Protein AF-A0A392PLB9-F1 (afdb_monomer_lite)

Sequence (88 aa):
VLKMEKEVLNLLHFQLAVPTIKTFLRRFIVVAQSSFKVVYDELEFIANYLGELALIEYSFLQFRPSKIAASAVFLGRWTLDQSEHPWV

pLDDT: mean 90.96, std 9.6, range [54.25, 98.19]

Secondary structure (DSSP, 8-state):
-HHHHHHHHHHTTT------HHHHHHHHHHHHHHH--S-HHHHHHHHHHHHHHHHH-GGGTTS-HHHHHHHHHHHHHHHH--SS-TT-

Organism: NCBI:txid97028

Radius of gyration: 16.31 Å; chains: 1; bounding box: 30×18×52 Å

Foldseek 3Di:
DVVVVVVVCVVCVVPPPDDALVNQLVVVLVVVVVVDDDDSVQLSVQLVVQSVVLVVDPVNPPDDSNVSSNVSSLVSRCVRDVPDPSPD

InterPro domains:
  IPR004367 Cyclin, C-terminal domain [PF02984] (19-87)
  IPR036915 Cyclin-like superfamily [SSF47954] (18-87)
  IPR039361 Cyclin [PTHR10177] (1-82)

Structure (mmCIF, N/CA/C/O backbone):
data_AF-A0A392PLB9-F1
#
_entry.id   AF-A0A392PLB9-F1
#
loop_
_atom_site.group_PDB
_atom_site.id
_atom_site.type_symbol
_atom_site.label_atom_id
_atom_site.label_alt_id
_atom_site.label_comp_id
_atom_site.label_asym_id
_atom_site.label_entity_id
_atom_site.label_seq_id
_atom_site.pdbx_PDB_ins_code
_atom_site.Cartn_x
_atom_site.Cartn_y
_atom_site.Cartn_z
_atom_site.occupancy
_atom_site.B_iso_or_equiv
_atom_site.auth_seq_id
_atom_site.auth_comp_id
_atom_site.auth_asym_id
_atom_site.auth_atom_id
_atom_site.pdbx_PDB_model_num
ATOM 1 N N . VAL A 1 1 ? -9.721 7.711 25.806 1.00 92.25 1 VAL A N 1
ATOM 2 C CA . VAL A 1 1 ? -8.840 6.989 24.858 1.00 92.25 1 VAL A CA 1
ATOM 3 C C . VAL A 1 1 ? -8.790 5.497 25.186 1.00 92.25 1 VAL A C 1
ATOM 5 O O . VAL A 1 1 ? -9.402 4.746 24.443 1.00 92.25 1 VAL A O 1
ATOM 8 N N . LEU A 1 2 ? -8.262 5.081 26.347 1.00 97.44 2 LEU A N 1
ATOM 9 C CA . LEU A 1 2 ? -8.143 3.660 26.756 1.00 97.44 2 LEU A CA 1
ATOM 10 C C . LEU A 1 2 ? -9.425 2.811 26.626 1.00 97.44 2 LEU A C 1
ATOM 12 O O . LEU A 1 2 ? -9.369 1.647 26.238 1.00 97.44 2 LEU A O 1
ATOM 16 N N . LYS A 1 3 ? -10.599 3.383 26.939 1.00 98.06 3 LYS A N 1
ATOM 17 C CA . LYS A 1 3 ? -11.884 2.682 26.778 1.00 98.06 3 LYS A CA 1
ATOM 18 C C . LYS A 1 3 ? -12.149 2.302 25.312 1.00 98.06 3 LYS A C 1
ATOM 20 O O . LYS A 1 3 ? -12.462 1.148 25.044 1.00 98.06 3 LYS A O 1
ATOM 25 N N . MET A 1 4 ? -11.968 3.246 24.385 1.00 97.81 4 MET A N 1
ATOM 26 C CA . MET A 1 4 ? -12.181 3.009 22.952 1.00 97.81 4 MET A CA 1
ATOM 27 C C . MET A 1 4 ? -11.123 2.077 22.365 1.00 97.81 4 MET A C 1
ATOM 29 O O . MET A 1 4 ? -11.455 1.225 21.553 1.00 97.81 4 MET A O 1
ATOM 33 N N . GLU A 1 5 ? -9.864 2.187 22.801 1.00 97.94 5 GLU A N 1
ATOM 34 C CA . GLU A 1 5 ? -8.809 1.256 22.375 1.00 97.94 5 GLU A CA 1
ATOM 35 C C . GLU A 1 5 ? -9.186 -0.190 22.706 1.00 97.94 5 GLU A C 1
ATOM 37 O O . GLU A 1 5 ? -9.140 -1.059 21.838 1.00 97.94 5 GLU A O 1
ATOM 42 N N . LYS A 1 6 ? -9.645 -0.445 23.938 1.00 97.81 6 LYS A N 1
ATOM 43 C CA . LYS A 1 6 ? -10.099 -1.776 24.354 1.00 97.81 6 LYS A CA 1
ATOM 44 C C . LYS A 1 6 ? -11.305 -2.258 23.541 1.00 97.81 6 LYS A C 1
ATOM 46 O O . LYS A 1 6 ? -11.355 -3.429 23.175 1.00 97.81 6 LYS A O 1
ATOM 51 N N . GLU A 1 7 ? -12.265 -1.379 23.262 1.00 98.19 7 GLU A N 1
ATOM 52 C CA . GLU A 1 7 ? -13.438 -1.705 22.440 1.00 98.19 7 GLU A CA 1
ATOM 53 C C . GLU A 1 7 ? -13.036 -2.092 21.009 1.00 98.19 7 GLU A C 1
ATOM 55 O O . GLU A 1 7 ? -13.449 -3.147 20.531 1.00 98.19 7 GLU A O 1
ATOM 60 N N . VAL A 1 8 ? -12.163 -1.315 20.360 1.00 97.50 8 VAL A N 1
ATOM 61 C CA . VAL A 1 8 ? -11.667 -1.594 19.000 1.00 97.50 8 VAL A CA 1
ATOM 62 C C . VAL A 1 8 ? -10.861 -2.894 18.948 1.00 97.50 8 VAL A C 1
ATOM 64 O O . VAL A 1 8 ? -11.084 -3.715 18.060 1.00 97.50 8 VAL A O 1
ATOM 67 N N . LEU A 1 9 ? -9.964 -3.129 19.911 1.00 97.62 9 LEU A N 1
ATOM 68 C CA . LEU A 1 9 ? -9.173 -4.366 19.976 1.00 97.62 9 LEU A CA 1
ATOM 69 C C . LEU A 1 9 ? -10.055 -5.611 20.113 1.00 97.62 9 LEU A C 1
ATOM 71 O O . LEU A 1 9 ? -9.820 -6.613 19.434 1.00 97.62 9 LEU A O 1
ATOM 75 N N . ASN A 1 10 ? -11.086 -5.532 20.957 1.00 97.69 10 ASN A N 1
ATOM 76 C CA . ASN A 1 10 ? -12.049 -6.614 21.133 1.00 97.69 10 ASN A CA 1
ATOM 77 C C . ASN A 1 10 ? -12.871 -6.858 19.859 1.00 97.69 10 ASN A C 1
ATOM 79 O O . ASN A 1 10 ? -13.055 -8.014 19.484 1.00 97.69 10 ASN A O 1
ATOM 83 N N . LEU A 1 11 ? -13.328 -5.793 19.185 1.00 97.75 11 LEU A N 1
ATOM 84 C CA . LEU A 1 11 ? -14.065 -5.880 17.916 1.00 97.75 11 LEU A CA 1
ATOM 85 C C . LEU A 1 11 ? -13.239 -6.535 16.803 1.00 97.75 11 LEU A C 1
ATOM 87 O O . LEU A 1 11 ? -13.772 -7.306 16.015 1.00 97.75 11 LEU A O 1
ATOM 91 N N . LEU A 1 12 ? -11.936 -6.253 16.753 1.00 96.44 12 LEU A N 1
ATOM 92 C CA . LEU A 1 12 ? -11.008 -6.859 15.794 1.00 96.44 12 LEU A CA 1
ATOM 93 C C . LEU A 1 12 ? -10.538 -8.259 16.211 1.00 96.44 12 LEU A C 1
ATOM 95 O O . LEU A 1 12 ? -9.707 -8.844 15.521 1.00 96.44 12 LEU A O 1
ATOM 99 N N . HIS A 1 13 ? -10.990 -8.787 17.354 1.00 96.75 13 HIS A N 1
ATOM 100 C CA . HIS A 1 13 ? -10.498 -10.046 17.923 1.00 96.75 13 HIS A CA 1
ATOM 101 C C . HIS A 1 13 ? -8.963 -10.100 18.024 1.00 96.75 13 HIS A C 1
ATOM 103 O O . HIS A 1 13 ? -8.354 -11.148 17.819 1.00 96.75 13 HIS A O 1
ATOM 109 N N . PHE A 1 14 ? -8.328 -8.954 18.300 1.00 95.56 14 PHE A N 1
ATOM 110 C CA . PHE A 1 14 ? -6.869 -8.795 18.320 1.00 95.56 14 PHE A CA 1
ATOM 111 C C . PHE A 1 14 ? -6.153 -9.180 17.002 1.00 95.56 14 PHE A C 1
ATOM 113 O O . PHE A 1 14 ? -4.934 -9.361 16.982 1.00 95.56 14 PHE A O 1
ATOM 120 N N . GLN A 1 15 ? -6.865 -9.245 15.870 1.00 95.94 15 GLN A N 1
ATOM 121 C CA . GLN A 1 15 ? -6.301 -9.503 14.540 1.00 95.94 15 GLN A CA 1
ATOM 122 C C . GLN A 1 15 ? -5.720 -8.221 13.919 1.00 95.94 15 GLN A C 1
ATOM 124 O O . GLN A 1 15 ? -6.259 -7.660 12.970 1.00 95.94 15 GLN A O 1
ATOM 129 N N . LEU A 1 16 ? -4.601 -7.741 14.465 1.00 92.94 16 LEU A N 1
ATOM 130 C CA . LEU A 1 16 ? -3.973 -6.475 14.046 1.00 92.94 16 LEU A CA 1
ATOM 131 C C . LEU A 1 16 ? -2.981 -6.621 12.882 1.00 92.94 16 LEU A C 1
ATOM 133 O O . LEU A 1 16 ? -2.654 -5.645 12.212 1.00 92.94 16 LEU A O 1
ATOM 137 N N . ALA A 1 17 ? -2.487 -7.834 12.636 1.00 91.81 17 ALA A N 1
ATOM 138 C CA . ALA A 1 17 ? -1.436 -8.111 11.657 1.00 91.81 17 ALA A CA 1
ATOM 139 C C . ALA A 1 17 ? -2.005 -8.450 10.267 1.00 91.81 17 ALA A C 1
ATOM 141 O O . ALA A 1 17 ? -1.734 -9.514 9.710 1.00 91.81 17 ALA A O 1
ATOM 142 N N . VAL A 1 18 ? -2.818 -7.552 9.705 1.00 91.69 18 VAL A N 1
ATOM 143 C CA . VAL A 1 18 ? -3.394 -7.715 8.361 1.00 91.69 18 VAL A CA 1
ATOM 144 C C . VAL A 1 18 ? -2.485 -7.031 7.331 1.00 91.69 18 VAL A C 1
ATOM 146 O O . VAL A 1 18 ? -2.039 -5.907 7.567 1.00 91.69 18 VAL A O 1
ATOM 149 N N . PRO A 1 19 ? -2.174 -7.671 6.188 1.00 93.44 19 PRO A N 1
ATOM 150 C CA . PRO A 1 19 ? -1.328 -7.056 5.173 1.00 93.44 19 PRO A CA 1
ATOM 151 C C . PRO A 1 19 ? -1.995 -5.812 4.575 1.00 93.44 19 PRO A C 1
ATOM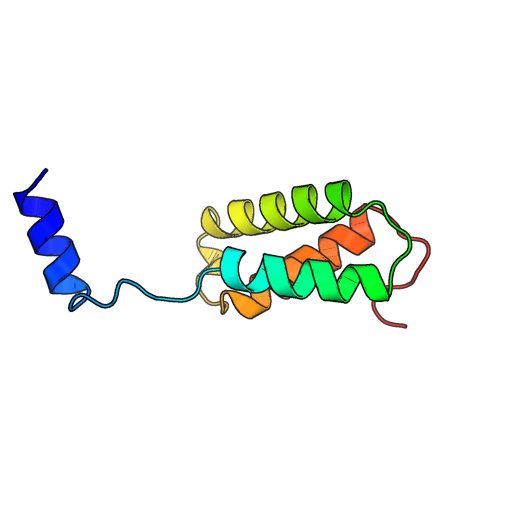 153 O O . PRO A 1 19 ? -3.158 -5.848 4.174 1.00 93.44 19 PRO A O 1
ATOM 156 N N . THR A 1 20 ? -1.235 -4.725 4.461 1.00 94.75 20 THR A N 1
ATOM 157 C CA . THR A 1 20 ? -1.693 -3.458 3.877 1.00 94.75 20 THR A CA 1
ATOM 158 C C . THR A 1 20 ? -1.129 -3.274 2.471 1.00 94.75 20 THR A C 1
ATOM 160 O O . THR A 1 20 ? -0.286 -4.048 2.010 1.00 94.75 20 THR A O 1
ATOM 163 N N . ILE A 1 21 ? -1.572 -2.225 1.771 1.00 97.25 21 ILE A N 1
ATOM 164 C CA . ILE A 1 21 ? -1.067 -1.876 0.433 1.00 97.25 21 ILE A CA 1
ATOM 165 C C . ILE A 1 21 ? 0.461 -1.714 0.490 1.00 97.25 21 ILE A C 1
ATOM 167 O O . ILE A 1 21 ? 1.184 -2.265 -0.342 1.00 97.25 21 ILE A O 1
ATOM 171 N N . LYS A 1 22 ? 0.963 -1.064 1.548 1.00 95.44 22 LYS A N 1
ATOM 172 C CA . LYS A 1 22 ? 2.391 -0.824 1.781 1.00 95.44 22 LYS A CA 1
ATOM 173 C C . LYS A 1 22 ? 3.211 -2.114 1.906 1.00 95.44 22 LYS A C 1
ATOM 175 O O . LYS A 1 22 ? 4.346 -2.161 1.433 1.00 95.44 22 LYS A O 1
ATOM 180 N N . THR A 1 23 ? 2.637 -3.184 2.468 1.00 95.31 23 THR A N 1
ATOM 181 C CA . THR A 1 23 ? 3.290 -4.505 2.543 1.00 95.31 23 THR A CA 1
ATOM 182 C C . THR A 1 23 ? 3.617 -5.056 1.153 1.00 95.31 23 THR A C 1
ATOM 184 O O . THR A 1 23 ? 4.695 -5.614 0.944 1.00 95.31 23 THR A O 1
ATOM 187 N N . PHE A 1 24 ? 2.698 -4.895 0.199 1.00 97.56 24 PHE A N 1
ATOM 188 C CA . PHE A 1 24 ? 2.869 -5.383 -1.169 1.00 97.56 24 PHE A CA 1
ATOM 189 C C . PHE A 1 24 ? 3.694 -4.426 -2.032 1.00 97.56 24 PHE A C 1
ATOM 191 O O . PHE A 1 24 ? 4.547 -4.897 -2.783 1.00 97.56 24 PHE A O 1
ATOM 198 N N . LEU A 1 25 ? 3.510 -3.108 -1.876 1.00 96.12 25 LEU A N 1
ATOM 199 C CA . LEU A 1 25 ? 4.252 -2.081 -2.619 1.00 96.12 25 LEU A CA 1
ATOM 200 C C . LEU A 1 25 ? 5.760 -2.300 -2.543 1.00 96.12 25 LEU A C 1
ATOM 202 O O . LEU A 1 25 ? 6.411 -2.387 -3.580 1.00 96.12 25 LEU A O 1
ATOM 206 N N . ARG A 1 26 ? 6.303 -2.500 -1.335 1.00 92.50 26 ARG A N 1
ATOM 207 C CA . ARG A 1 26 ? 7.743 -2.729 -1.142 1.00 92.50 26 ARG A CA 1
ATOM 208 C C . ARG A 1 26 ? 8.275 -3.882 -1.996 1.00 92.50 26 ARG A C 1
ATOM 210 O O . ARG A 1 26 ? 9.374 -3.797 -2.525 1.00 92.50 26 ARG A O 1
ATOM 217 N N . ARG A 1 27 ? 7.511 -4.971 -2.127 1.00 93.88 27 ARG A N 1
ATOM 218 C CA . ARG A 1 27 ? 7.922 -6.136 -2.926 1.00 93.88 27 ARG A CA 1
ATOM 219 C C . ARG A 1 27 ? 7.769 -5.875 -4.422 1.00 93.88 27 ARG A C 1
ATOM 221 O O . ARG A 1 27 ? 8.641 -6.254 -5.193 1.00 93.88 27 ARG A O 1
ATOM 228 N N . PHE A 1 28 ? 6.675 -5.241 -4.831 1.00 95.12 28 PHE A N 1
ATOM 229 C CA . PHE A 1 28 ? 6.388 -4.998 -6.244 1.00 95.12 28 PHE A CA 1
ATOM 230 C C . PHE A 1 28 ? 7.287 -3.933 -6.865 1.00 95.12 28 PHE A C 1
ATOM 232 O O . PHE A 1 28 ? 7.658 -4.087 -8.020 1.00 95.12 28 PHE A O 1
ATOM 239 N N . ILE A 1 29 ? 7.692 -2.913 -6.107 1.00 92.88 29 ILE A N 1
ATOM 240 C CA . ILE A 1 29 ? 8.653 -1.896 -6.553 1.00 92.88 29 ILE A CA 1
ATOM 241 C C . ILE A 1 29 ? 10.005 -2.543 -6.887 1.00 92.88 29 ILE A C 1
ATOM 243 O O . ILE A 1 29 ? 10.520 -2.340 -7.983 1.00 92.88 29 ILE A O 1
ATOM 247 N N . VAL A 1 30 ? 10.519 -3.405 -6.000 1.00 90.56 30 VAL A N 1
ATOM 248 C CA . VAL A 1 30 ? 11.782 -4.137 -6.221 1.00 90.56 30 VAL A CA 1
ATOM 249 C C . VAL A 1 30 ? 11.725 -4.988 -7.493 1.00 90.56 30 VAL A C 1
ATOM 251 O O . VAL A 1 30 ? 12.671 -5.008 -8.277 1.00 90.56 30 VAL A O 1
ATOM 254 N N . VAL A 1 31 ? 10.606 -5.680 -7.724 1.00 89.56 31 VAL A N 1
ATOM 255 C CA . VAL A 1 31 ? 10.409 -6.485 -8.941 1.00 89.56 31 VAL A CA 1
ATOM 256 C C . VAL A 1 31 ? 10.247 -5.603 -10.180 1.00 89.56 31 VAL A C 1
ATOM 258 O O . VAL A 1 31 ? 10.753 -5.939 -11.242 1.00 89.56 31 VAL A O 1
ATOM 261 N N . ALA A 1 32 ? 9.563 -4.467 -10.075 1.00 87.25 32 ALA A N 1
ATOM 262 C CA . ALA A 1 32 ? 9.384 -3.560 -11.202 1.00 87.25 32 ALA A CA 1
ATOM 263 C C . ALA A 1 32 ? 10.723 -2.991 -11.693 1.00 87.25 32 ALA A C 1
ATOM 265 O O . ALA A 1 32 ? 10.942 -2.884 -12.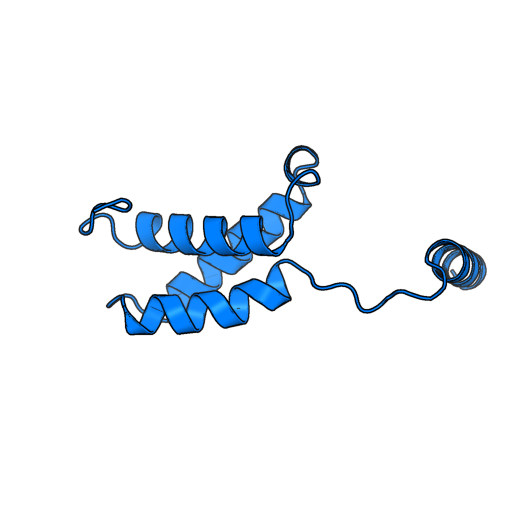898 1.00 87.25 32 ALA A O 1
ATOM 266 N N . GLN A 1 33 ? 11.642 -2.697 -10.778 1.00 79.56 33 GLN A N 1
ATOM 267 C CA . GLN A 1 33 ? 12.952 -2.122 -11.093 1.00 79.56 33 GLN A CA 1
ATOM 268 C C . GLN A 1 33 ? 13.898 -3.085 -11.794 1.00 79.56 33 GLN A C 1
ATOM 270 O O . GLN A 1 33 ? 14.685 -2.652 -12.627 1.00 79.56 33 GLN A O 1
ATOM 275 N N . SER A 1 34 ? 13.816 -4.391 -11.523 1.00 80.19 34 SER A N 1
ATOM 276 C CA . SER A 1 34 ? 14.630 -5.354 -12.276 1.00 80.19 34 SER A CA 1
ATOM 277 C C . SER A 1 34 ? 14.272 -5.382 -13.766 1.00 80.19 34 SER A C 1
ATOM 279 O O . SER A 1 34 ? 15.090 -5.802 -14.580 1.00 80.19 34 SER A O 1
ATOM 281 N N . SER A 1 35 ? 13.075 -4.906 -14.126 1.00 74.38 35 SER A N 1
ATOM 282 C CA . SER A 1 35 ? 12.580 -4.841 -15.503 1.00 74.38 35 SER A CA 1
ATOM 283 C C . SER A 1 35 ? 12.610 -3.446 -16.135 1.00 74.38 35 SER A C 1
ATOM 285 O O . SER A 1 35 ? 12.342 -3.335 -17.324 1.00 74.38 35 SER A O 1
ATOM 287 N N . PHE A 1 36 ? 12.903 -2.383 -15.377 1.00 69.00 36 PHE A N 1
ATOM 288 C CA . PHE A 1 36 ? 12.620 -1.008 -15.799 1.00 69.00 36 PHE A CA 1
ATOM 289 C C . PHE A 1 36 ? 13.755 -0.050 -15.434 1.00 69.00 36 PHE A C 1
ATOM 291 O O . PHE A 1 36 ? 14.258 -0.072 -14.316 1.00 69.00 36 PHE A O 1
ATOM 298 N N . LYS A 1 37 ? 14.154 0.813 -16.375 1.00 70.44 37 LYS A N 1
ATOM 299 C CA . LYS A 1 37 ? 15.340 1.686 -16.249 1.00 70.44 37 LYS A CA 1
ATOM 300 C C . LYS A 1 37 ? 15.128 2.968 -15.428 1.00 70.44 37 LYS A C 1
ATOM 302 O O . LYS A 1 37 ? 16.057 3.767 -15.329 1.00 70.44 37 LYS A O 1
ATOM 307 N N . VAL A 1 38 ? 13.940 3.194 -14.871 1.00 66.56 38 VAL A N 1
ATOM 308 C CA . VAL A 1 38 ? 13.629 4.414 -14.104 1.00 66.56 38 VAL A CA 1
ATOM 309 C C . VAL A 1 38 ? 14.314 4.413 -12.734 1.00 66.56 38 VAL A C 1
ATOM 311 O O . VAL A 1 38 ? 14.566 3.362 -12.142 1.00 66.56 38 VAL A O 1
ATOM 314 N N . VAL A 1 39 ? 14.616 5.614 -12.230 1.00 74.31 39 VAL A N 1
ATOM 315 C CA . VAL A 1 39 ? 15.232 5.839 -10.918 1.00 74.31 39 VAL A CA 1
ATOM 316 C C . VAL A 1 39 ? 14.343 5.249 -9.816 1.00 74.31 39 VAL A C 1
ATOM 318 O O . VAL A 1 39 ? 13.161 5.577 -9.709 1.00 74.31 39 VAL A O 1
ATOM 321 N N . TYR A 1 40 ? 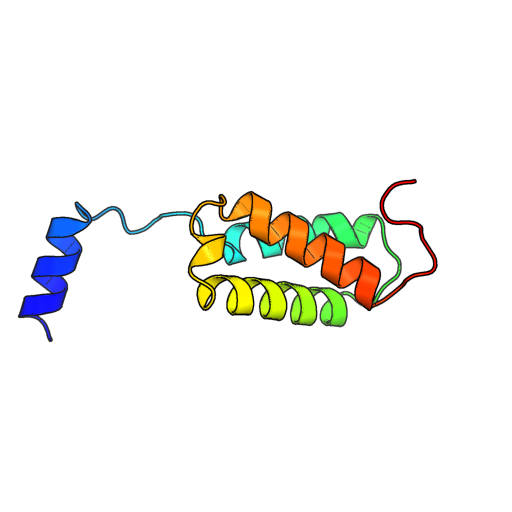14.931 4.371 -8.994 1.00 76.75 40 TYR A N 1
ATOM 322 C CA . TYR A 1 40 ? 14.269 3.623 -7.914 1.00 76.75 40 TYR A CA 1
ATOM 323 C C . TYR A 1 40 ? 13.347 4.511 -7.060 1.00 76.75 40 TYR A C 1
ATOM 325 O O . TYR A 1 40 ? 12.190 4.157 -6.817 1.00 76.75 40 TYR A O 1
ATOM 333 N N . ASP A 1 41 ? 13.863 5.673 -6.652 1.00 85.88 41 ASP A N 1
ATOM 334 C CA . ASP A 1 41 ? 13.216 6.566 -5.693 1.00 85.88 41 ASP A CA 1
ATOM 335 C C . ASP A 1 41 ? 11.924 7.182 -6.245 1.00 85.88 41 ASP A C 1
ATOM 337 O O . ASP A 1 41 ? 10.916 7.246 -5.543 1.00 85.88 41 ASP A O 1
ATOM 341 N N . GLU A 1 42 ? 11.905 7.574 -7.521 1.00 91.12 42 GLU A N 1
ATOM 342 C CA . GLU A 1 42 ? 10.737 8.209 -8.146 1.00 91.12 42 GLU A CA 1
ATOM 343 C C . GLU A 1 42 ? 9.548 7.247 -8.213 1.00 91.12 42 GLU A C 1
ATOM 345 O O . GLU A 1 42 ? 8.426 7.608 -7.840 1.00 91.12 42 GLU A O 1
ATOM 350 N N . LEU A 1 43 ? 9.805 5.998 -8.625 1.00 92.25 43 LEU A N 1
ATOM 351 C CA . LEU A 1 43 ? 8.784 4.953 -8.674 1.00 92.25 43 LEU A CA 1
ATOM 352 C C . LEU A 1 43 ? 8.266 4.618 -7.273 1.00 92.25 43 LEU A C 1
ATOM 354 O O . LEU A 1 43 ? 7.062 4.420 -7.094 1.00 92.25 43 LEU A O 1
ATOM 358 N N . GLU A 1 44 ? 9.151 4.565 -6.275 1.00 94.19 44 GLU A N 1
ATOM 359 C CA . GLU A 1 44 ? 8.738 4.330 -4.896 1.00 94.19 44 GLU A CA 1
ATOM 360 C C . GLU A 1 44 ? 7.833 5.455 -4.381 1.00 94.19 44 GLU A C 1
ATOM 362 O O . GLU A 1 44 ? 6.768 5.168 -3.822 1.00 94.19 44 GLU A O 1
ATOM 367 N N . PHE A 1 45 ? 8.199 6.721 -4.592 1.00 95.38 45 PHE A N 1
ATOM 368 C CA . PHE A 1 45 ? 7.402 7.850 -4.117 1.00 95.38 45 PHE A CA 1
ATOM 369 C C . PHE A 1 45 ? 6.021 7.897 -4.766 1.00 95.38 45 PHE A C 1
ATOM 371 O O . PHE A 1 45 ? 5.020 7.975 -4.048 1.00 95.38 45 PHE A O 1
ATOM 378 N N . ILE A 1 46 ? 5.938 7.789 -6.096 1.00 95.75 46 ILE A N 1
ATOM 379 C CA . ILE A 1 46 ? 4.647 7.866 -6.788 1.00 95.75 46 ILE A CA 1
ATOM 380 C C . ILE A 1 46 ? 3.752 6.667 -6.456 1.00 95.75 46 ILE A C 1
ATOM 382 O O . ILE A 1 46 ? 2.558 6.841 -6.215 1.00 95.75 46 ILE A O 1
ATOM 386 N N . ALA A 1 47 ? 4.307 5.455 -6.362 1.00 96.31 47 ALA A N 1
ATOM 387 C CA . ALA A 1 47 ? 3.519 4.267 -6.048 1.00 96.31 47 ALA A CA 1
ATOM 388 C C . ALA A 1 47 ? 3.015 4.281 -4.594 1.00 96.31 47 ALA A C 1
ATOM 390 O O . ALA A 1 47 ? 1.874 3.888 -4.343 1.00 96.31 47 ALA A O 1
ATOM 391 N N . ASN A 1 48 ? 3.818 4.772 -3.638 1.00 96.69 48 ASN A N 1
ATOM 392 C CA . ASN A 1 48 ? 3.341 5.011 -2.272 1.00 96.69 48 ASN A CA 1
ATOM 393 C C . ASN A 1 48 ? 2.247 6.084 -2.252 1.00 96.69 48 ASN A C 1
ATOM 395 O O . ASN A 1 48 ? 1.207 5.854 -1.644 1.00 96.69 48 ASN A O 1
ATOM 399 N N . TYR A 1 49 ? 2.437 7.208 -2.949 1.00 97.31 49 TYR A N 1
ATOM 400 C CA . TYR A 1 49 ? 1.438 8.277 -3.021 1.00 97.31 49 TYR A CA 1
ATOM 401 C C . TYR A 1 49 ? 0.091 7.779 -3.569 1.00 97.31 49 TYR A C 1
ATOM 403 O O . TYR A 1 49 ? -0.945 7.996 -2.945 1.00 97.31 49 TYR A O 1
ATOM 411 N N . LEU A 1 50 ? 0.101 7.046 -4.687 1.00 97.62 50 LEU A N 1
ATOM 412 C CA . LEU A 1 50 ? -1.108 6.456 -5.271 1.00 97.62 50 LEU A CA 1
ATOM 413 C C . LEU A 1 50 ? -1.758 5.421 -4.339 1.00 97.62 50 LEU A C 1
ATOM 415 O O . LEU A 1 50 ? -2.983 5.347 -4.254 1.00 97.62 50 LEU A O 1
ATOM 419 N N . GLY A 1 51 ? -0.949 4.629 -3.628 1.00 97.19 51 GLY A N 1
ATOM 420 C CA . GLY A 1 51 ? -1.433 3.664 -2.642 1.00 97.19 51 GLY A CA 1
ATOM 421 C C . GLY A 1 51 ? -2.130 4.319 -1.446 1.00 97.19 51 GLY A C 1
ATOM 422 O O . GLY A 1 51 ? -3.169 3.828 -1.013 1.00 97.19 51 GLY A O 1
ATOM 423 N N . GLU A 1 52 ? -1.590 5.430 -0.940 1.00 96.75 52 GLU A N 1
ATOM 424 C CA . GLU A 1 52 ? -2.200 6.222 0.138 1.00 96.75 52 GLU A CA 1
ATOM 425 C C . GLU A 1 52 ? -3.472 6.935 -0.344 1.00 96.75 52 GLU A C 1
ATOM 427 O O . GLU A 1 52 ? -4.489 6.919 0.346 1.00 96.75 52 GLU A O 1
ATOM 432 N N . LEU A 1 53 ? -3.468 7.487 -1.564 1.00 97.06 53 LEU A N 1
ATOM 433 C CA . LEU A 1 53 ? -4.653 8.116 -2.156 1.00 97.06 53 LEU A CA 1
ATOM 434 C C . LEU A 1 53 ? -5.822 7.123 -2.265 1.00 97.06 53 LEU A C 1
ATOM 436 O O . LEU A 1 53 ? -6.964 7.469 -1.967 1.00 97.06 53 LEU A O 1
ATOM 440 N N . ALA A 1 54 ? -5.535 5.864 -2.605 1.00 96.81 54 ALA A N 1
ATOM 441 C CA . ALA A 1 54 ? -6.540 4.806 -2.660 1.00 96.81 54 ALA A CA 1
ATOM 442 C C . ALA A 1 54 ? -7.160 4.461 -1.290 1.00 96.81 54 ALA A C 1
ATOM 444 O O . ALA A 1 54 ? -8.261 3.922 -1.258 1.00 96.81 54 ALA A O 1
ATOM 445 N N . LEU A 1 55 ? -6.503 4.757 -0.159 1.00 94.25 55 LEU A N 1
ATOM 446 C CA . LEU A 1 55 ? -7.086 4.551 1.178 1.00 94.25 55 LEU A CA 1
ATOM 447 C C . LEU A 1 55 ? -8.130 5.612 1.534 1.00 94.25 55 LEU A C 1
ATOM 449 O O . LEU A 1 55 ? -9.031 5.341 2.327 1.00 94.25 55 LEU A O 1
ATOM 453 N N . ILE A 1 56 ? -8.004 6.808 0.958 1.00 96.19 56 ILE A N 1
ATOM 454 C CA . ILE A 1 56 ? -8.948 7.912 1.160 1.00 96.19 56 ILE A CA 1
ATOM 455 C C . ILE A 1 56 ? -10.247 7.633 0.390 1.00 96.19 56 ILE A C 1
ATOM 457 O O . ILE A 1 56 ? -11.338 7.976 0.846 1.00 96.19 56 ILE A O 1
ATOM 461 N N . GLU A 1 57 ? -10.139 6.963 -0.757 1.00 96.12 57 GLU A N 1
ATOM 462 C CA . GLU A 1 57 ? -11.263 6.668 -1.638 1.00 96.12 57 GLU A CA 1
ATOM 463 C C . GLU A 1 57 ? -12.015 5.394 -1.233 1.00 96.12 57 GLU A C 1
ATOM 465 O O . GLU A 1 57 ? -11.576 4.267 -1.473 1.00 96.12 57 GLU A O 1
ATOM 470 N N . TYR A 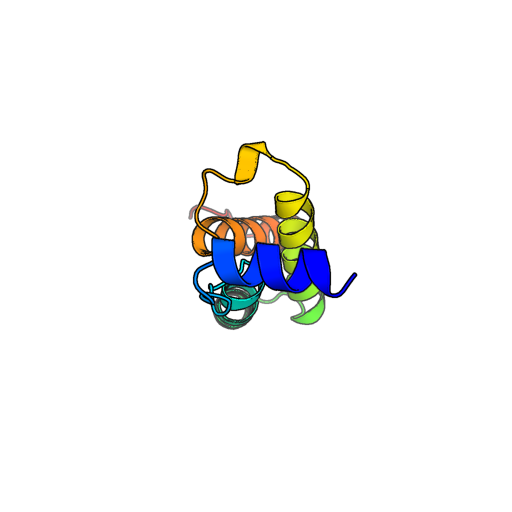1 58 ? -13.225 5.557 -0.690 1.00 95.62 58 TYR A N 1
ATOM 471 C CA . TYR A 1 58 ? -14.055 4.436 -0.222 1.00 95.62 58 TYR A CA 1
ATOM 472 C C . TYR A 1 58 ? -14.344 3.387 -1.312 1.00 95.62 58 TYR A C 1
ATOM 474 O O . TYR A 1 58 ? -14.468 2.194 -1.030 1.00 95.62 58 TYR A O 1
ATOM 482 N N . SER A 1 59 ? -14.401 3.813 -2.577 1.00 96.56 59 SER A N 1
ATOM 483 C CA . SER A 1 59 ? -14.619 2.935 -3.735 1.00 96.56 59 SER A CA 1
ATOM 484 C C . SER A 1 59 ? -13.538 1.857 -3.907 1.00 96.56 59 SER A C 1
ATOM 486 O O . SER A 1 59 ? -13.793 0.832 -4.548 1.00 96.56 59 SER A O 1
ATOM 488 N N . PHE A 1 60 ? -12.355 2.040 -3.310 1.00 95.69 60 PHE A N 1
ATOM 489 C CA . PHE A 1 60 ? -11.256 1.080 -3.368 1.00 95.69 60 PHE A CA 1
ATOM 490 C C . PHE A 1 60 ? -11.318 -0.004 -2.287 1.00 95.69 60 PHE A C 1
ATOM 492 O O . PHE A 1 60 ? -10.619 -1.010 -2.416 1.00 95.69 60 PHE A O 1
ATOM 499 N N . LEU A 1 61 ? -12.196 0.122 -1.283 1.00 93.69 61 LEU A N 1
ATOM 500 C CA . LEU A 1 61 ? -12.332 -0.851 -0.188 1.00 93.69 61 LEU A CA 1
ATOM 501 C C . LEU A 1 61 ? -12.703 -2.263 -0.681 1.00 93.69 61 LEU A C 1
ATOM 503 O O . LEU A 1 61 ? -12.361 -3.262 -0.053 1.00 93.69 61 LEU A O 1
ATOM 507 N N . GLN A 1 62 ? -13.367 -2.357 -1.836 1.00 95.50 62 GLN A N 1
ATOM 508 C CA . GLN A 1 62 ? -13.718 -3.629 -2.478 1.00 95.50 62 GLN A CA 1
ATOM 509 C C . GLN A 1 62 ? -12.508 -4.400 -3.039 1.00 95.50 62 GLN A C 1
ATOM 511 O O . GLN A 1 62 ? -12.624 -5.581 -3.375 1.00 95.50 62 GLN A O 1
ATOM 516 N N . PHE A 1 63 ? -11.348 -3.753 -3.189 1.00 96.81 63 PHE A N 1
ATOM 517 C CA . PHE A 1 63 ? -10.159 -4.367 -3.768 1.00 96.81 63 PHE A CA 1
ATOM 518 C C . PHE A 1 63 ? -9.188 -4.843 -2.694 1.00 96.81 63 PHE A C 1
ATOM 520 O O . PHE A 1 63 ? -8.989 -4.225 -1.654 1.00 96.81 63 PHE A O 1
ATOM 527 N N . ARG A 1 64 ? -8.511 -5.957 -2.984 1.00 96.81 64 ARG A N 1
ATOM 528 C CA . ARG A 1 64 ? -7.453 -6.460 -2.105 1.00 96.81 64 ARG A CA 1
ATOM 529 C C . ARG A 1 64 ? -6.263 -5.492 -2.094 1.00 96.81 64 ARG A C 1
ATOM 531 O O . ARG A 1 64 ? -5.892 -5.010 -3.168 1.00 96.81 64 ARG A O 1
ATOM 538 N N . PRO A 1 65 ? -5.572 -5.321 -0.951 1.00 97.06 65 PRO A N 1
ATOM 539 C CA . PRO A 1 65 ? -4.392 -4.460 -0.860 1.00 97.06 65 PRO A CA 1
ATOM 540 C C . PRO A 1 65 ? -3.299 -4.786 -1.888 1.00 97.06 65 PRO A C 1
ATOM 542 O O . PRO A 1 65 ? -2.662 -3.883 -2.423 1.00 97.06 65 PRO A O 1
ATOM 545 N N . SER A 1 66 ? -3.121 -6.069 -2.228 1.00 97.56 66 SER A N 1
ATOM 546 C CA . SER A 1 66 ? -2.187 -6.504 -3.274 1.00 97.56 66 SER A CA 1
ATOM 547 C C . SER A 1 66 ? -2.572 -6.012 -4.668 1.00 97.56 66 SER A C 1
ATOM 549 O O . SER A 1 66 ? -1.704 -5.615 -5.437 1.00 97.56 66 SER A O 1
ATOM 551 N N . LYS A 1 67 ? -3.866 -5.996 -5.003 1.00 97.56 67 LYS A N 1
ATOM 552 C CA . LYS A 1 67 ? -4.343 -5.501 -6.298 1.00 97.56 67 LYS A CA 1
ATOM 553 C C . LYS A 1 67 ? -4.080 -4.003 -6.424 1.00 97.56 67 LYS A C 1
ATOM 555 O O . LYS A 1 67 ? -3.560 -3.570 -7.443 1.00 97.56 67 LYS A O 1
ATOM 560 N N . ILE A 1 68 ? -4.374 -3.242 -5.370 1.00 98.00 68 ILE A N 1
ATOM 561 C CA . ILE A 1 68 ? -4.132 -1.795 -5.342 1.00 98.00 68 ILE A CA 1
ATOM 562 C C . ILE A 1 68 ? -2.632 -1.501 -5.463 1.00 98.00 68 ILE A C 1
ATOM 564 O O . ILE A 1 68 ? -2.242 -0.673 -6.278 1.00 98.00 68 ILE A O 1
ATOM 568 N N . ALA A 1 69 ? -1.783 -2.226 -4.728 1.00 97.94 69 ALA A N 1
ATOM 569 C CA . ALA A 1 69 ? -0.333 -2.066 -4.816 1.00 97.94 69 ALA A CA 1
ATOM 570 C C . ALA A 1 69 ? 0.208 -2.345 -6.228 1.00 97.94 69 ALA A C 1
ATOM 572 O O . ALA A 1 69 ? 1.021 -1.577 -6.734 1.00 97.94 69 ALA A O 1
ATOM 573 N N . ALA A 1 70 ? -0.249 -3.420 -6.880 1.00 96.62 70 ALA A N 1
ATOM 574 C CA . ALA A 1 70 ? 0.160 -3.741 -8.247 1.00 96.62 70 ALA A CA 1
ATOM 575 C C . ALA A 1 70 ? -0.286 -2.654 -9.239 1.00 96.62 70 ALA A C 1
ATOM 577 O O . ALA A 1 70 ? 0.518 -2.203 -10.052 1.00 96.62 70 ALA A O 1
ATOM 578 N N . SER A 1 71 ? -1.533 -2.181 -9.126 1.00 96.50 71 SER A N 1
ATOM 579 C CA . SER A 1 71 ? -2.048 -1.076 -9.941 1.00 96.50 71 SER A CA 1
ATOM 580 C C . SER A 1 71 ? -1.270 0.223 -9.725 1.00 96.50 71 SER A C 1
ATOM 582 O O . SER A 1 71 ? -0.987 0.922 -10.691 1.00 96.50 71 SER A O 1
ATOM 584 N N . ALA A 1 72 ? -0.895 0.541 -8.484 1.00 96.88 72 ALA A N 1
ATOM 585 C CA . ALA A 1 72 ? -0.117 1.735 -8.161 1.00 96.88 72 ALA A CA 1
ATOM 586 C C . ALA A 1 72 ? 1.294 1.683 -8.763 1.00 96.88 72 ALA A C 1
ATOM 588 O O . ALA A 1 72 ? 1.751 2.675 -9.322 1.00 96.88 72 ALA A O 1
ATOM 589 N N . V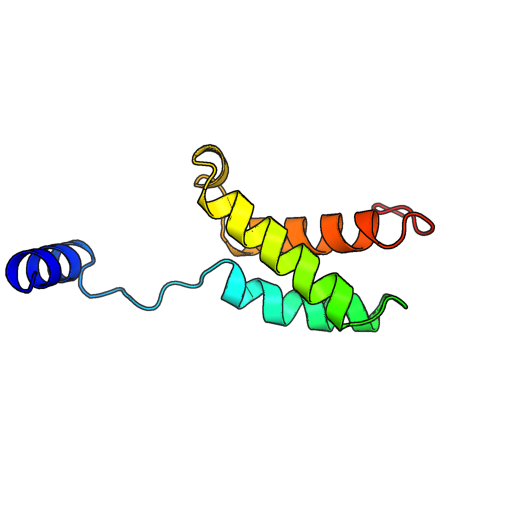AL A 1 73 ? 1.965 0.526 -8.717 1.00 94.75 73 VAL A N 1
ATOM 590 C CA . VAL A 1 73 ? 3.272 0.337 -9.373 1.00 94.75 73 VAL A CA 1
ATOM 591 C C . VAL A 1 73 ? 3.144 0.436 -10.890 1.00 94.75 73 VAL A C 1
ATOM 593 O O . VAL A 1 73 ? 3.950 1.105 -11.528 1.00 94.75 73 VAL A O 1
ATOM 596 N N . PHE A 1 74 ? 2.119 -0.188 -11.469 1.00 92.81 74 PHE A N 1
ATOM 597 C CA . PHE A 1 74 ? 1.840 -0.112 -12.901 1.00 92.81 74 PHE A CA 1
ATOM 598 C C . PHE A 1 74 ? 1.605 1.333 -13.368 1.00 92.81 74 PHE A C 1
ATOM 600 O O . PHE A 1 74 ? 2.271 1.802 -14.289 1.00 92.81 74 PHE A O 1
ATOM 607 N N . LEU A 1 75 ? 0.707 2.062 -12.698 1.00 94.06 75 LEU A N 1
ATOM 608 C CA . LEU A 1 75 ? 0.427 3.466 -13.001 1.00 94.06 75 LEU A CA 1
ATOM 609 C C . LEU A 1 75 ? 1.646 4.353 -12.747 1.00 94.06 75 LEU A C 1
ATOM 611 O O . LEU A 1 75 ? 1.900 5.268 -13.524 1.00 94.06 75 LEU A O 1
ATOM 615 N N . GLY A 1 76 ? 2.411 4.075 -11.690 1.00 93.00 76 GLY A N 1
ATOM 616 C CA . GLY A 1 76 ? 3.650 4.778 -11.378 1.00 93.00 76 GLY A CA 1
ATOM 617 C C . GLY A 1 76 ? 4.674 4.651 -12.500 1.00 93.00 76 GLY A C 1
ATOM 618 O O . GLY A 1 76 ? 5.196 5.660 -12.963 1.00 93.00 76 GLY A O 1
ATOM 619 N N . ARG A 1 77 ? 4.892 3.428 -13.005 1.00 89.56 77 ARG A N 1
ATOM 620 C CA . ARG A 1 77 ? 5.763 3.187 -14.165 1.00 89.56 77 ARG A CA 1
ATOM 621 C C . ARG A 1 77 ? 5.292 3.964 -15.386 1.00 89.56 77 ARG A C 1
ATOM 623 O O . ARG A 1 77 ? 6.079 4.707 -15.949 1.00 89.56 77 ARG A O 1
ATOM 630 N N . TRP A 1 78 ? 4.014 3.834 -15.738 1.00 89.12 78 TRP A N 1
ATOM 631 C CA . TRP A 1 78 ? 3.443 4.516 -16.900 1.00 89.12 78 TRP A CA 1
ATOM 632 C C . TRP A 1 78 ? 3.494 6.045 -16.786 1.00 89.12 78 TRP A C 1
ATOM 634 O O . TRP A 1 78 ? 3.661 6.744 -17.777 1.00 89.12 78 TRP A O 1
ATOM 644 N N . THR A 1 79 ? 3.353 6.585 -15.577 1.00 91.44 79 THR A N 1
ATOM 645 C CA . THR A 1 79 ? 3.437 8.034 -15.354 1.00 91.44 79 THR A CA 1
ATOM 646 C C . THR A 1 79 ? 4.867 8.552 -15.519 1.00 91.44 79 THR A C 1
ATOM 648 O O . THR A 1 79 ? 5.046 9.662 -16.014 1.00 91.44 79 THR A O 1
ATOM 651 N N . LEU A 1 80 ? 5.873 7.769 -15.115 1.00 89.62 80 LEU A N 1
ATOM 652 C CA . LEU A 1 80 ? 7.287 8.153 -15.181 1.00 89.62 80 LEU A CA 1
ATOM 653 C C . LEU A 1 80 ? 7.907 7.913 -16.562 1.00 89.62 80 LEU A C 1
ATOM 655 O O . LEU A 1 80 ? 8.731 8.709 -17.003 1.00 89.62 80 LEU A O 1
ATOM 659 N N . ASP A 1 81 ? 7.507 6.846 -17.252 1.00 85.31 81 ASP A N 1
ATOM 660 C CA . ASP A 1 81 ? 7.967 6.544 -18.604 1.00 85.31 81 ASP A CA 1
ATOM 661 C C . ASP A 1 81 ? 6.840 5.907 -19.431 1.00 85.31 81 ASP A C 1
ATOM 663 O O . ASP A 1 81 ? 6.358 4.810 -19.141 1.00 85.31 81 ASP A O 1
ATOM 667 N N . GLN A 1 82 ? 6.431 6.620 -20.480 1.00 82.88 82 GLN A N 1
ATOM 668 C CA . GLN A 1 82 ? 5.388 6.205 -21.425 1.00 82.88 82 GLN A CA 1
ATOM 669 C C . GLN A 1 82 ? 5.961 5.539 -22.683 1.00 82.88 82 GLN A C 1
ATOM 671 O O . GLN A 1 82 ? 5.215 5.242 -23.617 1.00 82.88 82 GLN A O 1
ATOM 676 N N . SER A 1 83 ? 7.282 5.350 -22.754 1.00 78.00 83 SER A N 1
ATOM 677 C CA . SER A 1 83 ? 7.940 4.793 -23.938 1.00 78.00 83 SER A CA 1
ATOM 678 C C . SER A 1 83 ? 7.659 3.301 -24.135 1.00 78.00 83 SER A C 1
ATOM 680 O O . SER A 1 83 ? 7.601 2.836 -25.274 1.00 78.00 83 SER A O 1
ATOM 682 N N . GLU A 1 84 ? 7.422 2.561 -23.051 1.00 68.94 84 GLU A N 1
ATOM 683 C CA . GLU A 1 84 ? 7.034 1.151 -23.084 1.00 68.94 84 GLU A CA 1
ATOM 684 C C . GLU A 1 84 ? 5.519 1.012 -22.933 1.00 68.94 84 GLU A C 1
ATOM 686 O O . GLU A 1 84 ? 4.921 1.477 -21.960 1.00 68.94 84 GLU A O 1
ATOM 691 N N . HIS A 1 85 ? 4.877 0.357 -23.903 1.00 69.62 85 HIS A N 1
ATOM 692 C CA . HIS A 1 85 ? 3.438 0.150 -23.853 1.00 69.62 85 HIS A CA 1
ATOM 693 C C . HIS A 1 85 ? 3.082 -0.813 -22.699 1.00 69.62 85 HIS A C 1
ATOM 695 O O . HIS A 1 85 ? 3.598 -1.925 -22.654 1.00 69.62 85 HIS A O 1
ATOM 701 N N . PRO A 1 86 ? 2.151 -0.454 -21.799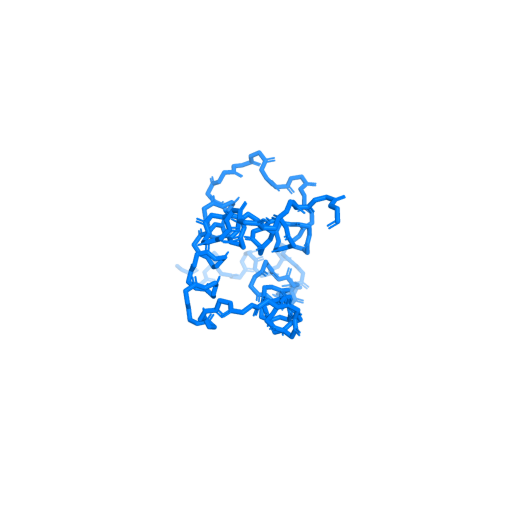 1.00 64.44 86 PRO A N 1
ATOM 702 C CA . PRO A 1 86 ? 1.957 -1.143 -20.522 1.00 64.44 86 PRO A CA 1
ATOM 703 C C . PRO A 1 86 ? 1.438 -2.584 -20.643 1.00 64.44 86 PRO A C 1
ATOM 705 O O . PRO A 1 86 ? 1.380 -3.315 -19.656 1.00 64.44 86 PRO A O 1
ATOM 708 N N . TRP A 1 87 ? 0.999 -2.963 -21.841 1.00 66.62 87 TRP A N 1
ATOM 709 C CA . TRP A 1 87 ? 0.306 -4.214 -22.135 1.00 66.62 87 TRP A CA 1
ATOM 710 C C . TRP A 1 87 ? 1.020 -5.070 -23.191 1.00 66.62 87 TRP A C 1
ATOM 712 O O . TRP A 1 87 ? 0.428 -6.044 -23.654 1.00 66.62 87 TRP A O 1
ATOM 722 N N . VAL A 1 88 ? 2.219 -4.667 -23.635 1.00 54.25 88 VAL A N 1
ATOM 723 C CA . VAL A 1 88 ? 2.974 -5.316 -24.724 1.00 54.25 88 VAL A CA 1
ATOM 724 C C . VAL A 1 88 ? 4.337 -5.759 -24.219 1.00 54.25 88 VAL A C 1
ATOM 726 O O . VAL A 1 88 ? 4.970 -4.967 -23.493 1.00 54.25 88 VAL A O 1
#